Protein AF-A0A6A3GX04-F1 (afdb_monomer)

Foldseek 3Di:
DDDDDDDDDDPPDPPPCVVCVVVVVVVVVVVVVVVLVVLLLLLVVLLLVVQVVVDVVVDDDDADQAAPAPRHRQDPDPPDDDFAAASRPRHGHHPVQKDWDWHWDQDPVRDIDTDIGIHGPVVSVVSSPDDSVVSVVVVVVVVVVDDDPSRVPSPPPPPPPPPPDDDDDD

Solvent-accessible surface area (backbone atoms only — not comparable to full-atom values): 10743 Å² total; per-residue (Å²): 140,86,86,87,84,86,84,89,81,82,62,93,48,91,52,71,60,49,73,50,42,62,59,56,49,50,50,55,58,54,49,51,54,54,50,53,55,51,50,50,45,49,44,48,51,53,52,36,54,51,42,47,59,59,40,73,77,66,58,84,78,89,75,74,66,34,13,72,84,77,67,46,73,43,76,83,53,96,84,60,72,85,77,48,43,19,64,68,80,69,37,37,33,38,86,86,56,52,42,76,45,75,40,77,44,71,46,100,86,72,46,79,47,77,44,84,44,41,32,40,66,69,61,50,52,56,48,65,69,47,60,68,66,60,53,49,51,54,52,54,57,54,43,77,75,77,45,70,70,62,80,67,56,78,69,61,74,85,67,83,73,74,81,78,80,78,84,85,85,130

pLDDT: mean 76.55, std 18.46, range [31.22, 96.75]

Nearest PDB structures (foldseek):
  4bts-assembly1_AZ  TM=4.301E-01  e=2.849E-02  Tetrahymena thermophila
  8ova-assembly1_AR  TM=4.243E-01  e=4.719E-02  Trypanosoma brucei brucei
  8ove-assembly1_AR  TM=4.223E-01  e=2.013E-01  Trypanosoma brucei brucei
  5gpy-assembly1_A  TM=4.831E-01  e=4.292E-01  Homo sapiens
  8a98-assembly1_SY  TM=2.637E-01  e=1.141E-01  Leishmania major strain Friedlin

Radius of gyration: 22.32 Å; Cα contacts (8 Å, |Δi|>4): 150; chains: 1; bounding box: 67×38×58 Å

InterPro domains:
  IPR052727 Rab4/Rab5 effector domain-containing protein [PTHR13510] (2-165)

Secondary structure (DSSP, 8-state):
-----------S-TTHHHHHHHHHHHHHHHHHHHHHHHHHHHHHHHHHHHHHHHHHTT-PPP--SBBTTT--B----TTS-PPEE-TTT--EE-TTT-EEEEEEEE-TTS-EEEEEEEE-HHHHHHHHHS-HHHHHHHHHHHHHTTS-THHHHTTS--------------

Structure (mmCIF, N/CA/C/O backbone):
data_AF-A0A6A3GX04-F1
#
_entry.id   AF-A0A6A3GX04-F1
#
loop_
_atom_site.group_PDB
_atom_site.id
_atom_site.type_symbol
_atom_site.label_atom_id
_atom_site.label_alt_id
_atom_site.label_comp_id
_atom_site.label_asym_id
_atom_site.label_entity_id
_atom_site.label_seq_id
_atom_site.pdbx_PDB_ins_code
_atom_site.Cartn_x
_atom_site.Cartn_y
_atom_site.Cartn_z
_atom_site.occupancy
_atom_site.B_iso_or_equiv
_atom_site.auth_seq_id
_atom_site.auth_comp_id
_atom_site.auth_asym_id
_atom_site.auth_atom_id
_atom_site.pdbx_PDB_model_num
ATOM 1 N N . MET A 1 1 ? -5.243 0.065 -12.977 1.00 54.03 1 MET A N 1
ATOM 2 C CA . MET A 1 1 ? -4.334 0.952 -13.726 1.00 54.03 1 MET A CA 1
ATOM 3 C C . MET A 1 1 ? -3.416 0.042 -14.502 1.00 54.03 1 MET A C 1
ATOM 5 O O . MET A 1 1 ? -2.700 -0.731 -13.880 1.00 54.03 1 MET A O 1
ATOM 9 N N . GLU A 1 2 ? -3.530 0.072 -15.820 1.00 58.81 2 GLU A N 1
ATOM 10 C CA . GLU A 1 2 ? -2.671 -0.673 -16.738 1.00 58.81 2 GLU A CA 1
ATOM 11 C C . GLU A 1 2 ? -1.690 0.338 -17.337 1.00 58.81 2 GLU A C 1
ATOM 13 O O . GLU A 1 2 ? -2.082 1.462 -17.651 1.00 58.81 2 GLU A O 1
ATOM 18 N N . MET A 1 3 ? -0.405 -0.011 -17.382 1.00 64.69 3 MET A N 1
ATOM 19 C CA . MET A 1 3 ? 0.661 0.862 -17.870 1.00 64.69 3 MET A CA 1
ATOM 20 C C . MET A 1 3 ? 1.326 0.170 -19.052 1.00 64.69 3 MET A C 1
ATOM 22 O O . MET A 1 3 ? 1.902 -0.903 -18.892 1.00 64.69 3 MET A O 1
ATOM 26 N N . TYR A 1 4 ? 1.247 0.797 -20.221 1.00 75.69 4 TYR A N 1
ATOM 27 C CA . TYR A 1 4 ? 1.902 0.332 -21.437 1.00 75.69 4 TYR A CA 1
ATOM 28 C C . TYR A 1 4 ? 3.033 1.300 -21.764 1.00 75.69 4 TYR A C 1
ATOM 30 O O . TYR A 1 4 ? 2.813 2.508 -21.840 1.00 75.69 4 TYR A O 1
ATOM 38 N N . ALA A 1 5 ? 4.242 0.774 -21.925 1.00 72.81 5 ALA A N 1
ATOM 39 C CA . ALA A 1 5 ? 5.409 1.549 -22.311 1.00 72.81 5 ALA A CA 1
ATOM 40 C C . ALA A 1 5 ? 6.120 0.830 -23.456 1.00 72.81 5 ALA A C 1
ATOM 42 O O . ALA A 1 5 ? 6.381 -0.369 -23.381 1.00 72.81 5 ALA A O 1
ATOM 43 N N . THR A 1 6 ? 6.429 1.574 -24.511 1.00 80.50 6 THR A N 1
ATOM 44 C CA . THR A 1 6 ? 7.201 1.104 -25.662 1.00 80.50 6 THR A CA 1
ATOM 45 C C . THR A 1 6 ? 8.358 2.065 -25.878 1.00 80.50 6 THR A C 1
ATOM 47 O O . THR A 1 6 ? 8.160 3.277 -25.809 1.00 80.50 6 THR A O 1
ATOM 50 N N . GLY A 1 7 ? 9.549 1.550 -26.165 1.00 77.88 7 GLY A N 1
ATOM 51 C CA . GLY A 1 7 ? 10.699 2.372 -26.530 1.00 77.88 7 GLY A CA 1
ATOM 52 C C . GLY A 1 7 ? 11.513 1.705 -27.626 1.00 77.88 7 GLY A C 1
ATOM 53 O O . GLY A 1 7 ? 11.627 0.481 -27.661 1.00 77.88 7 GLY A O 1
ATOM 54 N N . ILE A 1 8 ? 12.059 2.524 -28.519 1.00 81.88 8 ILE A N 1
ATOM 55 C CA . ILE A 1 8 ? 12.994 2.104 -29.561 1.00 81.88 8 ILE A CA 1
ATOM 56 C C . ILE A 1 8 ? 14.377 2.561 -29.113 1.00 81.88 8 ILE A C 1
ATOM 58 O O . ILE A 1 8 ? 14.554 3.718 -28.738 1.00 81.88 8 ILE A O 1
ATOM 62 N N . ILE A 1 9 ? 15.344 1.648 -29.127 1.00 77.75 9 ILE A N 1
ATOM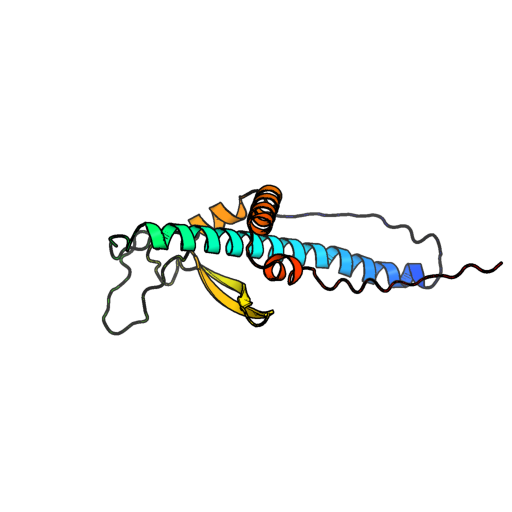 63 C CA . ILE A 1 9 ? 16.737 1.944 -28.795 1.00 77.75 9 ILE A CA 1
ATOM 64 C C . ILE A 1 9 ? 17.585 1.399 -29.934 1.00 77.75 9 ILE A C 1
ATOM 66 O O . ILE A 1 9 ? 17.527 0.203 -30.220 1.00 77.75 9 ILE A O 1
ATOM 70 N N . ASP A 1 10 ? 18.349 2.278 -30.577 1.00 81.38 10 ASP A N 1
ATOM 71 C CA . ASP A 1 10 ? 19.276 1.907 -31.641 1.00 81.38 10 ASP A CA 1
ATOM 72 C C . ASP A 1 10 ? 20.706 1.812 -31.083 1.00 81.38 10 ASP A C 1
ATOM 74 O O . ASP A 1 10 ? 21.321 2.838 -30.768 1.00 81.38 10 ASP A O 1
ATOM 78 N N . PRO A 1 11 ? 21.252 0.598 -30.886 1.00 71.94 11 PRO A N 1
ATOM 79 C CA . PRO A 1 11 ? 22.662 0.436 -30.592 1.00 71.94 11 PRO A CA 1
ATOM 80 C C . PRO A 1 11 ? 23.451 0.734 -31.867 1.00 71.94 11 PRO A C 1
ATOM 82 O O . PRO A 1 11 ? 23.590 -0.127 -32.728 1.00 71.94 11 PRO A O 1
ATOM 85 N N . VAL A 1 12 ? 24.029 1.932 -31.937 1.00 73.06 12 VAL A N 1
ATOM 86 C CA . VAL A 1 12 ? 24.875 2.450 -33.035 1.00 73.06 12 VAL A CA 1
ATOM 87 C C . VAL A 1 12 ? 25.974 1.468 -33.512 1.00 73.06 12 VAL A C 1
ATOM 89 O O . VAL A 1 12 ? 26.517 1.629 -34.600 1.00 73.06 12 VAL A O 1
ATOM 92 N N . ASN A 1 13 ? 26.311 0.432 -32.731 1.00 71.56 13 ASN A N 1
ATOM 93 C CA . ASN A 1 13 ? 27.315 -0.580 -33.055 1.00 71.56 13 ASN A CA 1
ATOM 94 C C . ASN A 1 13 ? 26.693 -1.981 -33.246 1.00 71.56 13 ASN A C 1
ATOM 96 O O . ASN A 1 13 ? 26.056 -2.517 -32.336 1.00 71.56 13 ASN A O 1
ATOM 100 N N . ASP A 1 14 ? 26.973 -2.613 -34.391 1.00 69.06 14 ASP A N 1
ATOM 101 C CA . ASP A 1 14 ? 26.436 -3.921 -34.812 1.00 69.06 14 ASP A CA 1
ATOM 102 C C . ASP A 1 14 ? 27.102 -5.135 -34.119 1.00 69.06 14 ASP A C 1
ATOM 104 O O . ASP A 1 14 ? 26.833 -6.297 -34.423 1.00 69.06 14 ASP A O 1
ATOM 108 N N . GLY A 1 15 ? 27.994 -4.867 -33.161 1.00 75.75 15 GLY A N 1
ATOM 109 C CA . GLY A 1 15 ? 28.713 -5.877 -32.388 1.00 75.75 15 GLY A CA 1
ATOM 110 C C . GLY A 1 15 ? 27.913 -6.509 -31.237 1.00 75.75 15 GLY A C 1
ATOM 111 O O . GLY A 1 15 ? 26.683 -6.515 -31.187 1.00 75.75 15 GLY A O 1
ATOM 112 N N . LEU A 1 16 ? 28.644 -7.037 -30.248 1.00 72.50 16 LEU A N 1
ATOM 113 C CA . LEU A 1 16 ? 28.096 -7.716 -29.060 1.00 72.50 16 LEU A CA 1
ATOM 114 C C . LEU A 1 16 ? 27.048 -6.876 -28.299 1.00 72.50 16 LEU A C 1
ATOM 116 O O . LEU A 1 16 ? 26.117 -7.432 -27.716 1.00 72.50 16 LEU A O 1
ATOM 120 N N . VAL A 1 17 ? 27.166 -5.546 -28.360 1.00 74.69 17 VAL A N 1
ATOM 121 C CA . VAL A 1 17 ? 26.236 -4.589 -27.745 1.00 74.69 17 VAL A CA 1
ATOM 122 C C . VAL A 1 17 ? 24.811 -4.792 -28.263 1.00 74.69 17 VAL A C 1
ATOM 124 O O . VAL A 1 17 ? 23.898 -4.917 -27.454 1.00 74.69 17 VAL A O 1
ATOM 127 N N . ARG A 1 18 ? 24.604 -4.937 -29.579 1.00 77.44 18 ARG A N 1
ATOM 128 C CA . ARG A 1 18 ? 23.269 -5.134 -30.171 1.00 77.44 18 ARG A CA 1
ATOM 129 C C . ARG A 1 18 ? 22.603 -6.442 -29.743 1.00 77.44 18 ARG A C 1
ATOM 131 O O . ARG A 1 18 ? 21.384 -6.492 -29.622 1.00 77.44 18 ARG A O 1
ATOM 138 N N . LYS A 1 19 ? 23.393 -7.489 -29.473 1.00 78.62 19 LYS A N 1
ATOM 139 C CA . LYS A 1 19 ? 22.891 -8.803 -29.027 1.00 78.62 19 LYS A CA 1
ATOM 140 C C . LYS A 1 19 ? 22.559 -8.844 -27.533 1.00 78.62 19 LYS A C 1
ATOM 142 O O . LYS A 1 19 ? 21.632 -9.544 -27.143 1.00 78.62 19 LYS A O 1
ATOM 147 N N . MET A 1 20 ? 23.289 -8.096 -26.706 1.00 77.94 20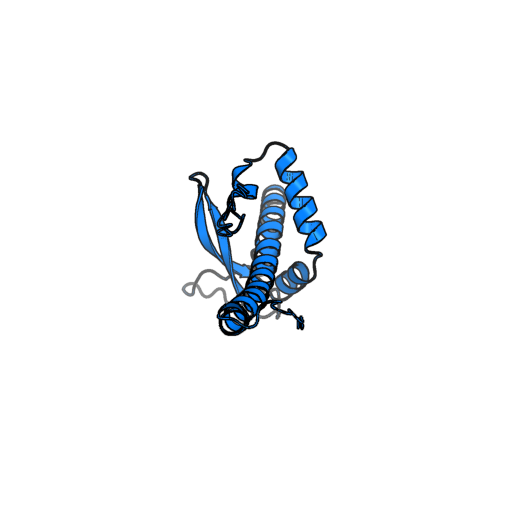 MET A N 1
ATOM 148 C CA . MET A 1 20 ? 23.069 -8.041 -25.252 1.00 77.94 20 MET A CA 1
ATOM 149 C C . MET A 1 20 ? 22.032 -6.985 -24.846 1.00 77.94 20 MET A C 1
ATOM 151 O O . MET A 1 20 ? 21.334 -7.153 -23.843 1.00 77.94 20 MET A O 1
ATOM 155 N N . LEU A 1 21 ? 21.896 -5.915 -25.638 1.00 82.12 21 LEU A N 1
ATOM 156 C CA . LEU A 1 21 ? 21.015 -4.785 -25.352 1.00 82.12 21 LEU A CA 1
ATOM 157 C C . LEU A 1 21 ? 19.545 -5.182 -25.106 1.00 82.12 21 LEU A C 1
ATOM 159 O O . LEU A 1 21 ? 18.987 -4.672 -24.137 1.00 82.12 21 LEU A O 1
ATOM 163 N N . PRO A 1 22 ? 18.905 -6.095 -25.868 1.00 82.75 22 PRO A N 1
ATOM 164 C CA . PRO A 1 22 ? 17.504 -6.448 -25.639 1.00 82.75 22 PRO A CA 1
ATOM 165 C C . PRO A 1 22 ? 17.233 -6.965 -24.223 1.00 82.75 22 PRO A C 1
ATOM 167 O O . PRO A 1 22 ? 16.218 -6.611 -23.634 1.00 82.75 22 PRO A O 1
ATOM 170 N N . SER A 1 23 ? 18.155 -7.747 -23.649 1.00 81.25 23 SER A N 1
ATOM 171 C CA . SER A 1 23 ? 18.027 -8.267 -22.280 1.00 81.25 23 SER A CA 1
ATOM 172 C C . SER A 1 23 ? 18.163 -7.153 -21.238 1.00 81.25 23 SER A C 1
ATOM 174 O O . SER A 1 23 ? 17.347 -7.044 -20.324 1.00 81.25 23 SER A O 1
ATOM 176 N N . VAL A 1 24 ? 19.149 -6.265 -21.408 1.00 83.75 24 VAL A N 1
ATOM 177 C CA . VAL A 1 24 ? 19.349 -5.099 -20.529 1.00 83.75 24 VAL A CA 1
ATOM 178 C C . VAL A 1 24 ? 18.132 -4.175 -20.564 1.00 83.75 24 VAL A C 1
ATOM 180 O O . VAL A 1 24 ? 17.628 -3.760 -19.522 1.00 83.75 24 VAL A O 1
ATOM 183 N N . VAL A 1 25 ? 17.627 -3.896 -21.763 1.00 84.06 25 VAL A N 1
ATOM 184 C CA . VAL A 1 25 ? 16.467 -3.034 -21.990 1.00 84.06 25 VAL A CA 1
ATOM 185 C C . VAL A 1 25 ? 15.199 -3.673 -21.436 1.00 84.06 25 VAL A C 1
ATOM 187 O O . VAL A 1 25 ? 14.461 -3.004 -20.720 1.00 84.06 25 VAL A O 1
ATOM 190 N N . ALA A 1 26 ? 14.965 -4.965 -21.679 1.00 84.12 26 ALA A N 1
ATOM 191 C CA . ALA A 1 26 ? 13.830 -5.683 -21.103 1.00 84.12 26 ALA A CA 1
ATOM 192 C C . ALA A 1 26 ? 13.849 -5.630 -19.569 1.00 84.12 26 ALA A C 1
ATOM 194 O O . ALA A 1 26 ? 12.825 -5.331 -18.960 1.00 84.12 26 ALA A O 1
ATOM 195 N N . ASN A 1 27 ? 15.011 -5.833 -18.942 1.00 83.25 27 ASN A N 1
ATOM 196 C CA . ASN A 1 27 ? 15.155 -5.726 -17.489 1.00 83.25 27 ASN A CA 1
ATOM 197 C C . ASN A 1 27 ? 14.902 -4.301 -16.980 1.00 83.25 27 ASN A C 1
ATOM 199 O O . ASN A 1 27 ? 14.233 -4.130 -15.963 1.00 83.25 27 ASN A O 1
ATOM 203 N N . LEU A 1 28 ? 15.379 -3.277 -17.693 1.00 82.00 28 LEU A N 1
ATOM 204 C CA . LEU A 1 28 ? 15.103 -1.879 -17.357 1.00 82.00 28 LEU A CA 1
ATOM 205 C C . LEU A 1 28 ? 13.600 -1.564 -17.438 1.00 82.00 28 LEU A C 1
ATOM 207 O O . LEU A 1 28 ? 13.039 -0.959 -16.523 1.00 82.00 28 LEU A O 1
ATOM 211 N N . PHE A 1 29 ? 12.932 -2.014 -18.504 1.00 80.81 29 PHE A N 1
ATOM 212 C CA . PHE A 1 29 ? 11.488 -1.854 -18.675 1.00 80.81 29 PHE A CA 1
ATOM 213 C C . PHE A 1 29 ? 10.697 -2.603 -17.603 1.00 80.81 29 PHE A C 1
ATOM 215 O O . PHE A 1 29 ? 9.787 -2.028 -17.011 1.00 80.81 29 PHE A O 1
ATOM 222 N N . LEU A 1 30 ? 11.042 -3.854 -17.302 1.00 78.62 30 LEU A N 1
ATOM 223 C CA . LEU A 1 30 ? 10.361 -4.626 -16.260 1.00 78.62 30 LEU A CA 1
ATOM 224 C C . LEU A 1 30 ? 10.597 -4.029 -14.868 1.00 78.62 30 LEU A C 1
ATOM 226 O O . LEU A 1 30 ? 9.653 -3.936 -14.085 1.00 78.62 30 LEU A O 1
ATOM 230 N N . GLY A 1 31 ? 11.797 -3.508 -14.596 1.00 78.06 31 GLY A N 1
ATOM 231 C CA . GLY A 1 31 ? 12.093 -2.784 -13.359 1.00 78.06 31 GLY A CA 1
ATOM 232 C C . GLY A 1 31 ? 11.184 -1.567 -13.144 1.00 78.06 31 GLY A C 1
ATOM 233 O O . GLY A 1 31 ? 10.827 -1.253 -12.009 1.00 78.06 31 GLY A O 1
ATOM 234 N N . SER A 1 32 ? 10.711 -0.918 -14.217 1.00 74.00 32 SER A N 1
ATOM 235 C CA . SER A 1 32 ? 9.721 0.172 -14.121 1.00 74.00 32 SER A CA 1
ATOM 236 C C . SER A 1 32 ? 8.396 -0.261 -13.474 1.00 74.00 32 SER A C 1
ATOM 238 O O . SER A 1 32 ? 7.775 0.522 -12.747 1.00 74.00 32 SER A O 1
ATOM 240 N N . LEU A 1 33 ? 7.987 -1.521 -13.655 1.00 75.25 33 LEU A N 1
ATOM 241 C CA . LEU A 1 33 ? 6.782 -2.076 -13.033 1.00 75.25 33 LEU A CA 1
ATOM 242 C C . LEU A 1 33 ? 6.968 -2.260 -11.523 1.00 75.25 33 LEU A C 1
ATOM 244 O O . LEU A 1 33 ? 6.065 -1.940 -10.741 1.00 75.25 33 LEU A O 1
ATOM 248 N N . ASP A 1 34 ? 8.157 -2.689 -11.099 1.00 77.81 34 ASP A N 1
ATOM 249 C CA . ASP A 1 34 ? 8.509 -2.770 -9.681 1.00 77.81 34 ASP A CA 1
ATOM 250 C C . ASP A 1 34 ? 8.498 -1.384 -9.033 1.00 77.81 34 ASP A C 1
ATOM 252 O O . ASP A 1 34 ? 7.996 -1.226 -7.915 1.00 77.81 34 ASP A O 1
ATOM 256 N N . TYR A 1 35 ? 8.952 -0.347 -9.750 1.00 80.19 35 TYR A N 1
ATOM 257 C CA . TYR A 1 35 ? 8.844 1.037 -9.284 1.00 80.19 35 TYR A CA 1
ATOM 258 C C . TYR A 1 35 ? 7.390 1.487 -9.113 1.00 80.19 35 TYR A C 1
ATOM 260 O O . TYR A 1 35 ? 7.087 2.179 -8.136 1.00 80.19 35 TYR A O 1
ATOM 268 N N . ALA A 1 36 ? 6.470 1.065 -9.987 1.00 83.94 36 ALA A N 1
ATOM 269 C CA . ALA A 1 36 ? 5.047 1.362 -9.828 1.00 83.94 36 ALA A CA 1
ATOM 270 C C . ALA A 1 36 ? 4.477 0.719 -8.551 1.00 83.94 36 ALA A C 1
ATOM 272 O O . ALA A 1 36 ? 3.820 1.400 -7.755 1.00 83.94 36 ALA A O 1
ATOM 273 N N . TYR A 1 37 ? 4.776 -0.561 -8.298 1.00 85.44 37 TYR A N 1
ATOM 274 C CA . TYR A 1 37 ? 4.361 -1.242 -7.066 1.00 85.44 37 TYR A CA 1
ATOM 275 C C . TYR A 1 37 ? 4.972 -0.589 -5.819 1.00 85.44 37 TYR A C 1
ATOM 277 O O . TYR A 1 37 ? 4.256 -0.273 -4.861 1.00 85.44 37 TYR A O 1
ATOM 285 N N . CYS A 1 38 ? 6.278 -0.317 -5.848 1.00 84.44 38 CYS A N 1
ATOM 286 C CA . CYS A 1 38 ? 6.986 0.373 -4.773 1.00 84.44 38 CYS A CA 1
ATOM 287 C C . CYS A 1 38 ? 6.391 1.760 -4.509 1.00 84.44 38 CYS A C 1
ATOM 289 O O . CYS A 1 38 ? 6.212 2.142 -3.353 1.00 84.44 38 CYS A O 1
ATOM 291 N N . GLY A 1 39 ? 6.013 2.491 -5.560 1.00 87.38 39 GLY A N 1
ATOM 292 C CA . GLY A 1 39 ? 5.316 3.770 -5.467 1.00 87.38 39 GLY A CA 1
ATOM 293 C C . GLY A 1 39 ? 3.989 3.654 -4.718 1.00 87.38 39 GLY A C 1
ATOM 294 O O . GLY A 1 39 ? 3.732 4.434 -3.802 1.00 87.38 39 GLY A O 1
ATOM 295 N N . GLN A 1 40 ? 3.172 2.643 -5.027 1.00 90.88 40 GLN A N 1
ATOM 296 C CA . GLN A 1 40 ? 1.912 2.412 -4.309 1.00 90.88 40 GLN A CA 1
ATOM 297 C C . GLN A 1 40 ? 2.138 2.061 -2.834 1.00 90.88 40 GLN A C 1
ATOM 299 O O . GLN A 1 40 ? 1.424 2.560 -1.961 1.00 90.88 40 GLN A O 1
ATOM 304 N N . MET A 1 41 ? 3.151 1.244 -2.529 1.00 91.81 41 MET A N 1
ATOM 305 C CA . MET A 1 41 ? 3.493 0.926 -1.138 1.00 91.81 41 MET A CA 1
ATOM 306 C C . MET A 1 41 ? 4.000 2.164 -0.391 1.00 91.81 41 MET A C 1
ATOM 308 O O . MET A 1 41 ? 3.625 2.368 0.761 1.00 91.81 41 MET A O 1
ATOM 312 N N . ARG A 1 42 ? 4.762 3.044 -1.053 1.00 89.56 42 ARG A N 1
ATOM 313 C CA . ARG A 1 42 ? 5.203 4.328 -0.483 1.00 89.56 42 ARG A CA 1
ATOM 314 C C . 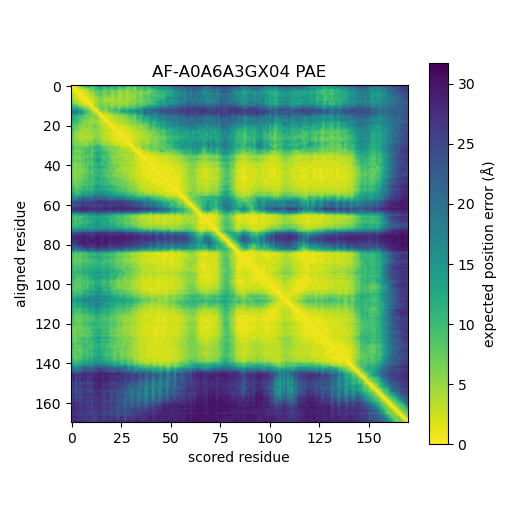ARG A 1 42 ? 4.035 5.256 -0.169 1.00 89.56 42 ARG A C 1
ATOM 316 O O . ARG A 1 42 ? 4.014 5.830 0.918 1.00 89.56 42 ARG A O 1
ATOM 323 N N . LYS A 1 43 ? 3.040 5.362 -1.061 1.00 94.50 43 LYS A N 1
ATOM 324 C CA . LYS A 1 43 ? 1.806 6.117 -0.774 1.00 94.50 43 LYS A CA 1
ATOM 325 C C . LYS A 1 43 ? 1.118 5.579 0.482 1.00 94.50 43 LYS A C 1
ATOM 327 O O . LYS A 1 43 ? 0.775 6.353 1.373 1.00 94.50 43 LYS A O 1
ATOM 332 N N . LEU A 1 44 ? 0.968 4.254 0.583 1.00 94.81 44 LEU A N 1
ATOM 333 C CA . LEU A 1 44 ? 0.373 3.605 1.755 1.00 94.81 44 LEU A CA 1
ATOM 334 C C . LEU A 1 44 ? 1.168 3.871 3.036 1.00 94.81 44 LEU A C 1
ATOM 336 O O . LEU A 1 44 ? 0.554 4.234 4.035 1.00 94.81 44 LEU A O 1
ATOM 340 N N . SER A 1 45 ? 2.497 3.737 3.019 1.00 93.19 45 SER A N 1
ATOM 341 C CA . SER A 1 45 ? 3.340 4.014 4.190 1.00 93.19 45 SER A CA 1
ATOM 342 C C . SER A 1 45 ? 3.222 5.468 4.648 1.00 93.19 45 SER A C 1
ATOM 344 O O . SER A 1 45 ? 3.000 5.717 5.831 1.00 93.19 45 SER A O 1
ATOM 346 N N . PHE A 1 46 ? 3.290 6.429 3.724 1.00 91.69 46 PHE A N 1
ATOM 347 C CA . PHE A 1 46 ? 3.180 7.847 4.065 1.00 91.69 46 PHE A CA 1
ATOM 348 C C . PHE A 1 46 ? 1.817 8.202 4.672 1.00 91.69 46 PHE A C 1
ATOM 350 O O . PHE A 1 46 ? 1.740 8.824 5.733 1.00 91.69 46 PHE A O 1
ATOM 357 N N . ILE A 1 47 ? 0.724 7.778 4.031 1.00 94.69 47 ILE A N 1
ATOM 358 C CA . ILE A 1 47 ? -0.622 8.064 4.540 1.00 94.69 47 ILE A CA 1
ATOM 359 C C . ILE A 1 47 ? -0.873 7.337 5.863 1.00 94.69 47 ILE A C 1
ATOM 361 O O . ILE A 1 47 ? -1.508 7.901 6.753 1.00 94.69 47 ILE A O 1
ATOM 365 N N . LEU A 1 48 ? -0.336 6.127 6.038 1.00 93.62 48 LEU A N 1
ATOM 366 C CA . LEU A 1 48 ? -0.396 5.403 7.305 1.00 93.62 48 LEU A CA 1
ATOM 367 C C . LEU A 1 48 ? 0.265 6.186 8.442 1.00 93.62 48 LEU A C 1
ATOM 369 O O . LEU A 1 48 ? -0.353 6.349 9.493 1.00 93.62 48 LEU A O 1
ATOM 373 N N . GLU A 1 49 ? 1.482 6.695 8.235 1.00 90.25 49 GLU A N 1
ATOM 374 C CA . GLU A 1 49 ? 2.177 7.534 9.220 1.00 90.25 49 GLU A CA 1
ATOM 375 C C . GLU A 1 49 ? 1.339 8.763 9.587 1.00 90.25 49 GLU A C 1
ATOM 377 O O . GLU A 1 49 ? 1.137 9.046 10.772 1.00 90.25 49 GLU A O 1
ATOM 382 N N . LYS A 1 50 ? 0.796 9.457 8.579 1.00 90.62 50 LYS A N 1
ATOM 383 C CA . LYS A 1 50 ? -0.044 10.643 8.774 1.00 90.62 50 LYS A CA 1
ATOM 384 C C . LYS A 1 50 ? -1.303 10.326 9.588 1.00 90.62 50 LYS A C 1
ATOM 386 O O . LYS A 1 50 ? -1.530 10.941 10.629 1.00 90.62 50 LYS A O 1
ATOM 391 N N . ARG A 1 51 ? -2.089 9.322 9.182 1.00 91.56 51 ARG A N 1
ATOM 392 C CA . ARG A 1 51 ? -3.319 8.912 9.889 1.00 91.56 51 ARG A CA 1
ATOM 393 C C . ARG A 1 51 ? -3.033 8.415 11.303 1.00 91.56 51 ARG A C 1
ATOM 395 O O . ARG A 1 51 ? -3.815 8.676 12.212 1.00 91.56 51 ARG A O 1
ATOM 402 N N . TYR A 1 52 ? -1.907 7.734 11.513 1.00 88.25 52 TYR A N 1
ATOM 403 C CA . TYR A 1 52 ? -1.505 7.285 12.841 1.00 88.25 52 TYR A CA 1
ATOM 404 C C . TYR A 1 52 ? -1.192 8.465 13.769 1.00 88.25 52 TYR A C 1
ATOM 406 O O . TYR A 1 52 ? -1.716 8.504 14.885 1.00 88.25 52 TYR A O 1
ATOM 414 N N . LYS A 1 53 ? -0.428 9.463 13.298 1.00 88.56 53 LYS A N 1
ATOM 415 C CA . LYS A 1 53 ? -0.182 10.715 14.039 1.00 88.56 53 LYS A CA 1
ATOM 416 C C . LYS A 1 53 ? -1.497 11.431 14.378 1.00 88.56 53 LYS A C 1
ATOM 418 O O . LYS A 1 53 ? -1.726 11.756 15.538 1.00 88.56 53 LYS A O 1
ATOM 423 N N . GLU A 1 54 ? -2.394 11.582 13.402 1.00 88.31 54 GLU A N 1
ATOM 424 C CA . GLU A 1 54 ? -3.709 12.217 13.590 1.00 88.31 54 GLU A CA 1
ATOM 425 C C . GLU A 1 54 ? -4.663 11.436 14.517 1.00 88.31 54 GLU A C 1
ATOM 427 O O . GLU A 1 54 ? -5.638 11.994 15.019 1.00 88.31 54 GLU A O 1
ATOM 432 N N . SER A 1 55 ? -4.457 10.128 14.687 1.00 85.50 55 SER A N 1
ATOM 433 C CA . SER A 1 55 ? -5.284 9.293 15.568 1.00 85.50 55 SER A CA 1
ATOM 434 C C . SER A 1 55 ? -4.879 9.412 17.033 1.00 85.50 55 SER A C 1
ATOM 436 O O . SER A 1 55 ? -5.742 9.399 17.907 1.00 85.50 55 SER A O 1
ATOM 438 N N . LYS A 1 56 ? -3.580 9.598 17.309 1.00 84.25 56 LYS A N 1
ATOM 439 C CA . LYS A 1 56 ? -3.065 9.775 18.675 1.00 84.25 56 LYS A CA 1
ATOM 440 C C . LYS A 1 56 ? -3.654 11.010 19.355 1.00 84.25 56 LYS A C 1
ATOM 442 O O . LYS A 1 56 ? -3.812 11.006 20.568 1.00 84.25 56 LYS A O 1
ATOM 447 N N . THR A 1 57 ? -4.004 12.035 18.580 1.00 82.38 57 THR A N 1
ATOM 448 C CA . THR A 1 57 ? -4.609 13.273 19.086 1.00 82.38 57 THR A CA 1
ATOM 449 C C . THR A 1 57 ? -6.126 13.181 19.269 1.00 82.38 57 THR A C 1
ATOM 451 O O . THR A 1 57 ? -6.683 13.959 20.034 1.00 82.38 57 THR A O 1
ATOM 454 N N . ARG A 1 58 ? -6.808 12.243 18.594 1.00 73.06 58 ARG A N 1
ATOM 455 C CA . ARG A 1 58 ? -8.282 12.161 18.539 1.00 73.06 58 ARG A CA 1
ATOM 456 C C . ARG A 1 58 ? -8.918 11.139 19.492 1.00 73.06 58 ARG A C 1
ATOM 458 O O . ARG A 1 58 ? -10.138 11.011 19.505 1.00 73.06 58 ARG A O 1
ATOM 465 N N . GLY A 1 59 ? -8.125 10.447 20.310 1.00 67.19 59 GLY A N 1
ATOM 466 C CA . GLY A 1 59 ? -8.627 9.451 21.264 1.00 67.19 59 GLY A CA 1
ATOM 467 C C . GLY A 1 59 ? -9.170 8.176 20.601 1.00 67.19 59 GLY A C 1
ATOM 468 O O . GLY A 1 59 ? -9.141 8.015 19.379 1.00 67.19 59 GLY A O 1
ATOM 469 N N . ALA A 1 60 ? -9.623 7.215 21.414 1.00 62.00 60 ALA A N 1
ATOM 470 C CA . ALA A 1 60 ? -10.129 5.940 20.911 1.00 62.00 60 ALA A CA 1
ATOM 471 C C . ALA A 1 60 ? -11.514 6.131 20.257 1.00 62.00 60 ALA A C 1
ATOM 473 O O . ALA A 1 60 ? -12.447 6.546 20.944 1.00 62.00 60 ALA A O 1
ATOM 474 N N . PRO A 1 61 ? -11.695 5.812 18.960 1.00 64.12 61 PRO A N 1
ATOM 475 C CA . PRO A 1 61 ? -13.009 5.913 18.337 1.00 64.12 61 PRO A CA 1
ATOM 476 C C . PRO A 1 61 ? -13.975 4.916 18.991 1.00 64.12 61 PRO A C 1
ATOM 478 O O . PRO A 1 61 ? -13.611 3.754 19.176 1.00 64.12 61 PRO A O 1
ATOM 481 N N . ASN A 1 62 ? -15.193 5.363 19.318 1.00 57.03 62 ASN A N 1
ATOM 482 C CA . ASN A 1 62 ? -16.306 4.510 19.752 1.00 57.03 62 ASN A CA 1
ATOM 483 C C . ASN A 1 62 ? -16.664 3.540 18.616 1.00 57.03 62 ASN A C 1
ATOM 485 O O . ASN A 1 62 ? -16.960 3.984 17.507 1.00 57.03 62 ASN A O 1
ATOM 489 N N . LYS A 1 63 ? -16.594 2.220 18.845 1.00 62.12 63 LYS A N 1
ATOM 490 C CA . LYS A 1 63 ? -16.671 1.231 17.754 1.00 62.12 63 LYS A CA 1
ATOM 491 C C . LYS A 1 63 ? -17.929 0.375 17.840 1.00 62.12 63 LYS A C 1
ATOM 493 O O . LYS A 1 63 ? -18.062 -0.439 18.749 1.00 62.12 63 LYS A O 1
ATOM 498 N N . SER A 1 64 ? -18.793 0.488 16.835 1.00 66.62 64 SER A N 1
ATOM 499 C CA . SER A 1 64 ? -19.737 -0.574 16.482 1.00 66.62 64 SER A CA 1
ATOM 500 C C . SER A 1 64 ? -18.952 -1.803 16.002 1.00 66.62 64 SER 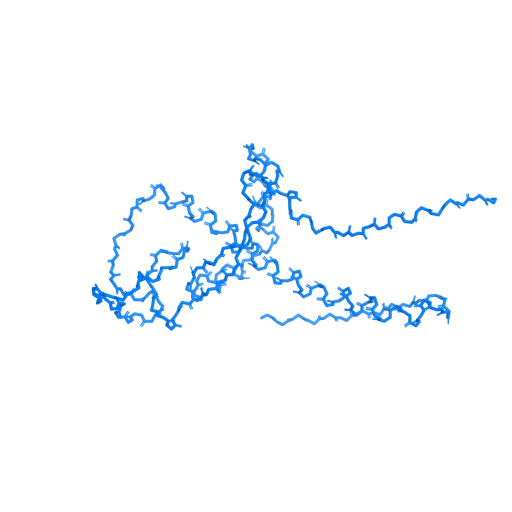A C 1
ATOM 502 O O . SER A 1 64 ? -17.944 -1.666 15.311 1.00 66.62 64 SER A O 1
ATOM 504 N N . SER A 1 65 ? -19.367 -3.016 16.369 1.00 78.38 65 SER A N 1
ATOM 505 C CA . SER A 1 65 ? -18.674 -4.284 16.057 1.00 78.38 65 SER A CA 1
ATOM 506 C C . SER A 1 65 ? -18.899 -4.773 14.617 1.00 78.38 65 SER A C 1
ATOM 508 O O . SER A 1 65 ? -18.918 -5.972 14.336 1.00 78.38 65 SER A O 1
ATOM 510 N N . THR A 1 66 ? -19.067 -3.844 13.682 1.00 89.44 66 THR A N 1
ATOM 511 C CA . THR A 1 66 ? -19.545 -4.112 12.326 1.00 89.44 66 THR A CA 1
ATOM 512 C C . THR A 1 66 ? -18.450 -3.856 11.291 1.00 89.44 66 THR A C 1
ATOM 514 O O . THR A 1 66 ? -17.633 -2.947 11.439 1.00 89.44 66 THR A O 1
ATOM 517 N N . CYS A 1 67 ? -18.407 -4.673 10.235 1.00 90.94 67 CYS A N 1
ATOM 518 C CA . CYS A 1 67 ? -17.428 -4.536 9.163 1.00 90.94 67 CYS A CA 1
ATOM 519 C C . CYS A 1 67 ? -17.642 -3.211 8.421 1.00 90.94 67 CYS A C 1
ATOM 521 O O . CYS A 1 67 ? -18.726 -2.969 7.898 1.00 90.94 67 CYS A O 1
ATOM 523 N N . VAL A 1 68 ? -16.598 -2.387 8.307 1.00 91.38 68 VAL A N 1
ATOM 524 C CA . VAL A 1 68 ? -16.671 -1.077 7.632 1.00 91.38 68 VAL A CA 1
ATOM 525 C C . VAL A 1 68 ? -16.894 -1.189 6.117 1.00 91.38 68 VAL A C 1
ATOM 527 O O . VAL A 1 68 ? -17.242 -0.209 5.474 1.00 91.38 68 VAL A O 1
ATOM 530 N N . THR A 1 69 ? -16.684 -2.371 5.530 1.00 93.25 69 THR A N 1
ATOM 531 C CA . THR A 1 69 ? -16.831 -2.593 4.083 1.00 93.25 69 THR A CA 1
ATOM 532 C C . THR A 1 69 ? -18.183 -3.190 3.709 1.00 93.25 69 THR A C 1
ATOM 534 O O . THR A 1 69 ? -18.827 -2.690 2.799 1.00 93.25 69 THR A O 1
ATOM 537 N N . CYS A 1 70 ? -18.606 -4.264 4.378 1.00 93.75 70 CYS A N 1
ATOM 538 C CA . CYS A 1 70 ? -19.806 -5.023 4.001 1.00 93.75 70 CYS A CA 1
ATOM 539 C C . CYS A 1 70 ? -20.906 -5.018 5.065 1.00 93.75 70 CYS A C 1
ATOM 541 O O . CYS A 1 70 ? -21.825 -5.821 4.967 1.00 93.75 70 CYS A O 1
ATOM 543 N N . THR A 1 71 ? -20.751 -4.214 6.122 1.00 91.19 71 THR A N 1
ATOM 544 C CA . THR A 1 71 ? -21.698 -4.074 7.243 1.00 91.19 71 THR A CA 1
ATOM 545 C C . THR A 1 71 ? -22.087 -5.371 7.970 1.00 91.19 71 THR A C 1
ATOM 547 O O . THR A 1 71 ? -22.937 -5.360 8.857 1.00 91.19 71 THR A O 1
ATOM 550 N N . SER A 1 72 ? -21.410 -6.489 7.692 1.00 88.50 72 SER A N 1
ATOM 551 C CA . SER A 1 72 ? -21.599 -7.743 8.420 1.00 88.50 72 SER A CA 1
ATOM 552 C C . SER A 1 72 ? -21.086 -7.618 9.863 1.00 88.50 72 SER A C 1
ATOM 554 O O . SER A 1 72 ? -20.005 -7.041 10.057 1.00 88.50 72 SER A O 1
ATOM 556 N N . PRO A 1 73 ? -21.751 -8.219 10.863 1.00 86.25 73 PRO A N 1
ATOM 557 C CA . PRO A 1 73 ? -21.237 -8.258 12.228 1.00 86.25 73 PRO A CA 1
ATOM 558 C C . PRO A 1 73 ? -19.896 -9.003 12.273 1.00 86.25 73 PRO A C 1
ATOM 560 O O . PRO A 1 73 ? -19.764 -10.134 11.799 1.00 86.25 73 PRO A O 1
ATOM 563 N N . VAL A 1 74 ? -18.874 -8.373 12.850 1.00 81.00 74 VAL A N 1
ATOM 564 C CA . VAL A 1 74 ? -17.551 -8.979 13.032 1.00 81.00 74 VAL A CA 1
ATOM 565 C C . VAL A 1 74 ? -17.612 -9.776 14.330 1.00 81.00 74 VAL A C 1
ATOM 567 O O . VAL A 1 74 ? -17.399 -9.249 15.416 1.00 81.00 74 VAL A O 1
ATOM 570 N N . SER A 1 75 ? -18.014 -11.045 14.198 1.00 67.00 75 SER A N 1
ATOM 571 C CA . SER A 1 75 ? -18.299 -11.995 15.283 1.00 67.00 75 SER A CA 1
ATOM 572 C C . SER A 1 75 ? -17.320 -11.887 16.465 1.00 67.00 75 SER A C 1
ATOM 574 O O . SER A 1 75 ? -16.212 -12.415 16.410 1.00 67.00 75 SER A O 1
ATOM 576 N N . GLY A 1 76 ? -17.774 -11.294 17.574 1.00 57.72 76 GLY A N 1
ATOM 577 C CA . GLY A 1 76 ? -17.080 -11.236 18.868 1.00 57.72 76 GLY A CA 1
ATOM 578 C C . GLY A 1 76 ? -17.127 -12.555 19.647 1.00 57.72 76 GLY A C 1
ATOM 579 O O . GLY A 1 76 ? -17.381 -12.559 20.851 1.00 57.72 76 GLY A O 1
ATOM 580 N N . ARG A 1 77 ? -16.936 -13.699 18.976 1.00 51.53 77 ARG A N 1
ATOM 581 C CA . ARG A 1 77 ? -16.888 -14.992 19.670 1.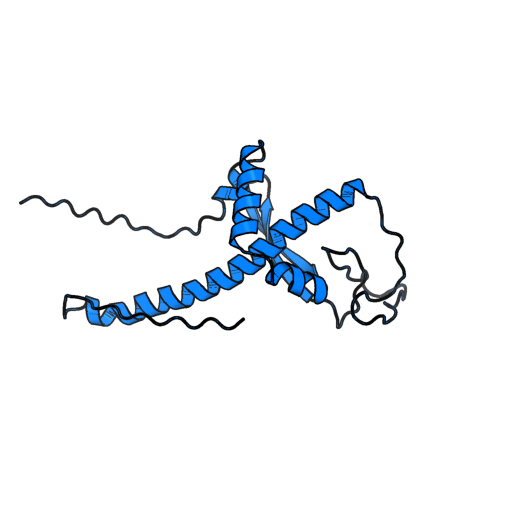00 51.53 77 ARG A CA 1
ATOM 582 C C . ARG A 1 77 ? -15.552 -15.100 20.398 1.00 51.53 77 ARG A C 1
ATOM 584 O O . ARG A 1 77 ? -14.498 -15.073 19.769 1.00 51.53 77 ARG A O 1
ATOM 591 N N . ARG A 1 78 ? -15.643 -15.213 21.726 1.00 51.47 78 ARG A N 1
ATOM 592 C CA . ARG A 1 78 ? -14.606 -15.106 22.772 1.00 51.47 78 ARG A CA 1
ATOM 593 C C . ARG A 1 78 ? -13.396 -16.058 22.660 1.00 51.47 78 ARG A C 1
ATOM 595 O O . ARG A 1 78 ? -12.663 -16.203 23.627 1.00 51.47 78 ARG A O 1
ATOM 602 N N . LEU A 1 79 ? -13.157 -16.686 21.509 1.00 52.78 79 LEU A N 1
ATOM 603 C CA . LEU A 1 79 ? -12.036 -17.605 21.285 1.00 52.78 79 LEU A CA 1
ATOM 604 C C . LEU A 1 79 ? -11.424 -17.531 19.873 1.00 52.78 79 LEU A C 1
ATOM 606 O O . LEU A 1 79 ? -10.542 -18.318 19.541 1.00 52.78 79 LEU A O 1
ATOM 610 N N . ALA A 1 80 ? -11.862 -16.593 19.027 1.00 49.56 80 ALA A N 1
ATOM 611 C CA . ALA A 1 80 ? -11.359 -16.448 17.665 1.00 49.56 80 ALA A CA 1
ATOM 612 C C . ALA A 1 80 ? -10.677 -15.087 17.498 1.00 49.56 80 ALA A C 1
ATOM 614 O O . ALA A 1 80 ? -11.339 -14.064 17.584 1.00 49.56 80 ALA A O 1
ATOM 615 N N . LYS A 1 81 ? -9.353 -15.129 17.285 1.00 56.06 81 LYS A N 1
ATOM 616 C CA . LYS A 1 81 ? -8.439 -14.146 16.659 1.00 56.06 81 LYS A CA 1
ATOM 617 C C . LYS A 1 81 ? -8.832 -12.654 16.759 1.00 56.06 81 LYS A C 1
ATOM 619 O O . LYS A 1 81 ? -9.895 -12.290 16.266 1.00 56.06 81 LYS A O 1
ATOM 624 N N . PRO A 1 82 ? -7.949 -11.755 17.252 1.00 56.50 82 PRO A N 1
ATOM 625 C CA . PRO A 1 82 ? -8.266 -10.329 17.361 1.00 56.50 82 PRO A CA 1
ATOM 626 C C . PRO A 1 82 ? -8.848 -9.806 16.045 1.00 56.50 82 PRO A C 1
ATOM 628 O O . PRO A 1 82 ? -8.252 -9.992 14.979 1.00 56.50 82 PRO A O 1
ATOM 631 N N . SER A 1 83 ? -10.036 -9.204 16.125 1.00 62.34 83 SER A N 1
ATOM 632 C CA . SER A 1 83 ? -10.744 -8.644 14.976 1.00 62.34 83 SER A CA 1
ATOM 633 C C . SER A 1 83 ? -9.796 -7.737 14.195 1.00 62.34 83 SER A C 1
ATOM 635 O O . SER A 1 83 ? -9.245 -6.780 14.751 1.00 62.34 83 SER A O 1
ATOM 637 N N . SER A 1 84 ? -9.576 -8.039 12.916 1.00 83.00 84 SER A N 1
ATOM 638 C CA . SER A 1 84 ? -8.722 -7.211 12.070 1.00 83.00 84 SER A CA 1
ATOM 639 C C . SER A 1 84 ? -9.341 -5.828 11.906 1.00 83.00 84 SER A C 1
ATOM 641 O O . SER A 1 84 ? -10.518 -5.714 11.576 1.00 83.00 84 SER A O 1
ATOM 643 N N . THR A 1 85 ? -8.550 -4.779 12.116 1.00 90.75 85 THR A N 1
ATOM 644 C CA . THR A 1 85 ? -8.955 -3.392 11.871 1.00 90.75 85 THR A CA 1
ATOM 645 C C . THR A 1 85 ? -8.178 -2.812 10.700 1.00 90.75 85 THR A C 1
ATOM 647 O O . THR A 1 85 ? -7.004 -3.135 10.498 1.00 90.75 85 THR A O 1
ATOM 650 N N . CYS A 1 86 ? -8.828 -1.947 9.924 1.00 93.44 86 CYS A N 1
ATOM 651 C CA . CYS A 1 86 ? -8.140 -1.125 8.937 1.00 93.44 86 CYS A CA 1
ATOM 652 C C . CYS A 1 86 ? -7.205 -0.152 9.664 1.00 93.44 86 CYS A C 1
ATOM 654 O O . CYS A 1 86 ? -7.640 0.558 10.568 1.00 93.44 86 CYS A O 1
ATOM 656 N N . LYS A 1 87 ? -5.932 -0.077 9.272 1.00 93.56 87 LYS A N 1
ATOM 657 C CA . LYS A 1 87 ? -4.958 0.821 9.915 1.00 93.56 87 LYS A CA 1
ATOM 658 C C . LYS A 1 87 ? -5.034 2.282 9.455 1.00 93.56 87 LYS A C 1
ATOM 660 O O . LYS A 1 87 ? -4.318 3.106 10.007 1.00 93.56 87 LYS A O 1
ATOM 665 N N . LEU A 1 88 ? -5.908 2.601 8.496 1.00 93.88 88 LEU A N 1
ATOM 666 C CA . LEU A 1 88 ? -6.155 3.975 8.037 1.00 93.88 88 LEU A CA 1
ATOM 667 C C . LEU A 1 88 ? -7.423 4.579 8.646 1.00 93.88 88 LEU A C 1
ATOM 669 O O . LEU A 1 88 ? -7.359 5.661 9.216 1.00 93.88 88 LEU A O 1
ATOM 673 N N . CYS A 1 89 ? -8.558 3.877 8.564 1.00 92.56 89 CYS A N 1
ATOM 674 C CA . CYS A 1 89 ? -9.834 4.361 9.106 1.00 92.56 89 CYS A CA 1
ATOM 675 C C . CYS A 1 89 ? -10.200 3.779 10.481 1.00 92.56 89 CYS A C 1
ATOM 677 O O . CYS A 1 89 ? -11.231 4.135 11.038 1.00 92.56 89 CYS A O 1
ATOM 679 N N . PHE A 1 90 ? -9.394 2.863 11.031 1.00 91.00 90 PHE A N 1
ATOM 680 C CA . PHE A 1 90 ? -9.589 2.226 12.345 1.00 91.00 90 PHE A CA 1
ATOM 681 C C . PHE A 1 90 ? -10.879 1.402 12.525 1.00 91.00 90 PHE A C 1
ATOM 683 O O . PHE A 1 90 ? -11.129 0.911 13.633 1.00 91.00 90 PHE A O 1
ATOM 690 N N . GLY A 1 91 ? -11.656 1.205 11.453 1.00 90.19 91 GLY A N 1
ATOM 691 C CA . GLY A 1 91 ? -12.860 0.371 11.424 1.00 90.19 91 GLY A CA 1
ATOM 692 C C . GLY A 1 91 ? -12.559 -1.131 11.414 1.00 90.19 91 GLY A C 1
ATOM 693 O O . GLY A 1 91 ? -11.470 -1.557 11.012 1.00 90.19 91 GLY A O 1
ATOM 694 N N . PHE A 1 92 ? -13.521 -1.944 11.859 1.00 90.94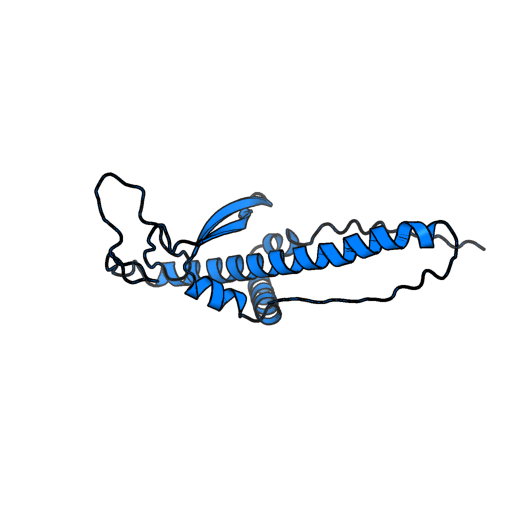 92 PHE A N 1
ATOM 695 C CA . PHE A 1 92 ? -13.395 -3.402 11.855 1.00 90.94 92 PHE A CA 1
ATOM 696 C C . PHE A 1 92 ? -13.571 -3.994 10.458 1.00 90.94 92 PHE A C 1
ATOM 698 O O . PHE A 1 92 ? -14.277 -3.452 9.610 1.00 90.94 92 PHE A O 1
ATOM 705 N N . LEU A 1 93 ? -12.934 -5.139 10.235 1.00 90.75 93 LEU A N 1
ATOM 706 C CA . LEU A 1 93 ? -12.985 -5.893 8.991 1.00 90.75 93 LEU A CA 1
ATOM 707 C C . LEU A 1 93 ? -13.261 -7.359 9.291 1.00 90.75 93 LEU A C 1
ATOM 709 O O . LEU A 1 93 ? -12.597 -7.961 10.140 1.00 90.75 93 LEU A O 1
ATOM 713 N N . CYS A 1 94 ? -14.201 -7.944 8.550 1.00 90.25 94 CYS A N 1
ATOM 714 C CA . CYS A 1 94 ? -14.343 -9.391 8.495 1.00 90.25 94 CYS A CA 1
ATOM 715 C C . CYS A 1 94 ? -13.149 -10.020 7.752 1.00 90.25 94 CYS A C 1
ATOM 717 O O . CYS A 1 94 ? -12.359 -9.340 7.090 1.00 90.25 94 CYS A O 1
ATOM 719 N N . SER A 1 95 ? -13.009 -11.342 7.846 1.00 87.44 95 SER A N 1
ATOM 720 C CA . SER A 1 95 ? -11.920 -12.078 7.195 1.00 87.44 95 SER A CA 1
ATOM 721 C C . SER A 1 95 ? -11.911 -11.941 5.671 1.00 87.44 95 SER A C 1
ATOM 723 O O . SER A 1 95 ? -10.827 -11.987 5.097 1.00 87.44 95 SER A O 1
ATOM 725 N N . ALA A 1 96 ? -13.079 -11.758 5.044 1.00 90.19 96 ALA A N 1
ATOM 726 C CA . ALA A 1 96 ? -13.231 -11.628 3.596 1.00 90.19 96 ALA A CA 1
ATOM 727 C C . ALA A 1 96 ? -12.907 -10.215 3.075 1.00 90.19 96 ALA A C 1
ATOM 729 O O . ALA A 1 96 ? -12.382 -10.072 1.978 1.00 90.19 96 ALA A O 1
ATOM 730 N N . CYS A 1 97 ? -13.175 -9.167 3.863 1.00 92.62 97 CYS A N 1
ATOM 731 C CA . CYS A 1 97 ? -12.946 -7.777 3.446 1.00 92.62 97 CYS A CA 1
ATOM 732 C C . CYS A 1 97 ? -11.557 -7.240 3.813 1.00 92.62 97 CYS A C 1
ATOM 734 O O . CYS A 1 97 ? -11.214 -6.118 3.435 1.00 92.62 97 CYS A O 1
ATOM 736 N N . LYS A 1 98 ? -10.759 -7.993 4.579 1.00 92.19 98 LYS A N 1
ATOM 737 C CA . LYS A 1 98 ? -9.419 -7.549 4.966 1.00 92.19 98 LYS A CA 1
ATOM 738 C C . LYS A 1 98 ? -8.447 -7.688 3.795 1.00 92.19 98 LYS A C 1
ATOM 740 O O . LYS A 1 98 ? -8.303 -8.760 3.215 1.00 92.19 98 LYS A O 1
ATOM 745 N N . ILE A 1 99 ? -7.705 -6.624 3.512 1.00 94.69 99 ILE A N 1
ATOM 746 C CA . ILE A 1 99 ? -6.602 -6.649 2.552 1.00 94.69 99 ILE A CA 1
ATOM 747 C C . ILE A 1 99 ? -5.304 -6.448 3.319 1.00 94.69 99 ILE A C 1
ATOM 749 O O . ILE A 1 99 ? -5.166 -5.487 4.073 1.00 94.69 99 ILE A O 1
ATOM 753 N N . VAL A 1 100 ? -4.348 -7.357 3.139 1.00 95.38 100 VAL A N 1
ATOM 754 C CA . VAL A 1 100 ? -3.048 -7.298 3.815 1.00 95.38 100 VAL A CA 1
ATOM 755 C C . VAL A 1 100 ? -1.971 -6.910 2.810 1.00 95.38 100 VAL A C 1
ATOM 757 O O . VAL A 1 100 ? -1.796 -7.583 1.797 1.00 95.38 100 VAL A O 1
ATOM 760 N N . ARG A 1 101 ? -1.218 -5.849 3.108 1.00 94.56 101 ARG A N 1
ATOM 761 C CA . ARG A 1 101 ? -0.026 -5.446 2.347 1.00 94.56 101 ARG A CA 1
ATOM 762 C C . ARG A 1 101 ? 1.205 -5.495 3.242 1.00 94.56 101 ARG A C 1
ATOM 764 O O . ARG A 1 101 ? 1.114 -5.233 4.440 1.00 94.56 101 ARG A O 1
ATOM 771 N N . LYS A 1 102 ? 2.349 -5.868 2.668 1.00 93.31 102 LYS A N 1
ATOM 772 C CA . LYS A 1 102 ? 3.646 -5.752 3.337 1.00 93.31 102 LYS A CA 1
ATOM 773 C C . LYS A 1 102 ? 4.184 -4.357 3.057 1.00 93.31 102 LYS A C 1
ATOM 775 O O . LYS A 1 102 ? 4.359 -4.007 1.895 1.00 93.31 102 LYS A O 1
ATOM 780 N N . LEU A 1 103 ? 4.411 -3.587 4.111 1.00 91.62 103 LEU A N 1
ATOM 781 C CA . LEU A 1 103 ? 5.038 -2.275 4.024 1.00 91.62 103 LEU A CA 1
ATOM 782 C C . LEU A 1 103 ? 6.425 -2.343 4.655 1.00 91.62 103 LEU A C 1
ATOM 784 O O . LEU A 1 103 ? 6.604 -3.028 5.664 1.00 91.62 103 LEU A O 1
ATOM 788 N N . SER A 1 104 ? 7.378 -1.646 4.044 1.00 87.69 104 SER A N 1
ATOM 789 C CA . SER A 1 104 ? 8.726 -1.472 4.577 1.00 87.69 104 SER A CA 1
ATOM 790 C C . SER A 1 104 ? 8.777 -0.232 5.462 1.00 87.69 104 SER A C 1
ATOM 792 O O . SER A 1 104 ? 8.230 0.811 5.098 1.00 87.69 104 SER A O 1
ATOM 794 N N . PHE A 1 105 ? 9.448 -0.361 6.599 1.00 85.94 105 PHE A N 1
ATOM 795 C CA . PHE A 1 105 ? 9.719 0.703 7.555 1.00 85.94 105 PHE A CA 1
ATOM 796 C C . PHE A 1 105 ? 11.211 0.699 7.867 1.00 85.94 105 PHE A C 1
ATOM 798 O O . PHE A 1 105 ? 11.823 -0.366 7.875 1.00 85.94 105 PHE A O 1
ATOM 805 N N . VAL A 1 106 ? 11.781 1.872 8.119 1.00 83.19 106 VAL A N 1
ATOM 806 C CA . VAL A 1 106 ? 13.154 2.003 8.613 1.00 83.19 106 VAL A CA 1
ATOM 807 C C . VAL A 1 106 ? 13.074 2.256 10.110 1.00 83.19 106 VAL A C 1
ATOM 809 O O . VAL A 1 106 ? 12.413 3.203 10.545 1.00 83.19 106 VAL A O 1
ATOM 812 N N . ASP A 1 107 ? 13.684 1.367 10.879 1.00 78.56 107 ASP A N 1
ATOM 813 C CA . ASP A 1 107 ? 13.765 1.460 12.329 1.00 78.56 107 ASP A CA 1
ATOM 814 C C . ASP A 1 107 ? 14.880 2.454 12.746 1.00 78.56 107 ASP A C 1
ATOM 816 O O . ASP A 1 107 ? 15.690 2.876 11.913 1.00 78.56 107 ASP A O 1
ATOM 820 N N . PRO A 1 108 ? 14.912 2.919 14.013 1.00 79.19 108 PRO A N 1
ATOM 821 C CA . PRO A 1 108 ? 15.895 3.912 14.472 1.00 79.19 108 PRO A CA 1
ATOM 822 C C . PRO A 1 108 ? 17.361 3.471 14.345 1.00 79.19 108 PRO A C 1
ATOM 824 O O . PRO A 1 108 ? 18.253 4.312 14.331 1.00 79.19 108 PRO A O 1
ATOM 827 N N . ASP A 1 109 ? 17.597 2.165 14.243 1.00 85.44 109 ASP A N 1
ATOM 828 C CA . ASP A 1 109 ? 18.885 1.510 13.991 1.00 85.44 109 ASP A CA 1
ATOM 829 C C . ASP A 1 109 ? 19.270 1.471 12.496 1.00 85.44 109 ASP A C 1
ATOM 831 O O . ASP A 1 109 ? 20.238 0.811 12.122 1.00 85.44 109 ASP A O 1
ATOM 835 N N . LEU A 1 110 ? 18.511 2.169 11.642 1.00 78.94 110 LEU A N 1
ATOM 836 C CA . LEU A 1 110 ? 18.650 2.212 10.183 1.00 78.94 110 LEU A CA 1
ATOM 837 C C . LEU A 1 110 ? 18.389 0.860 9.495 1.00 78.94 110 LEU A C 1
ATOM 839 O O . LEU A 1 110 ? 18.677 0.708 8.307 1.00 78.94 110 LEU A O 1
ATOM 843 N N . GLN A 1 111 ? 17.788 -0.108 10.190 1.00 82.50 111 GLN A N 1
ATOM 844 C CA . GLN A 1 111 ? 17.403 -1.378 9.584 1.00 82.50 111 GLN A CA 1
ATOM 845 C C . GLN A 1 111 ? 16.038 -1.273 8.907 1.00 82.50 111 GLN A C 1
ATOM 847 O O . GLN A 1 111 ? 15.090 -0.688 9.435 1.00 82.50 111 GLN A O 1
ATOM 852 N N . MET A 1 112 ? 15.916 -1.869 7.718 1.00 85.00 112 MET A N 1
ATOM 853 C CA . MET A 1 112 ? 14.632 -1.963 7.028 1.00 85.00 112 MET A CA 1
ATOM 854 C C . MET A 1 112 ? 13.874 -3.206 7.497 1.00 85.00 112 MET A C 1
ATOM 856 O O . 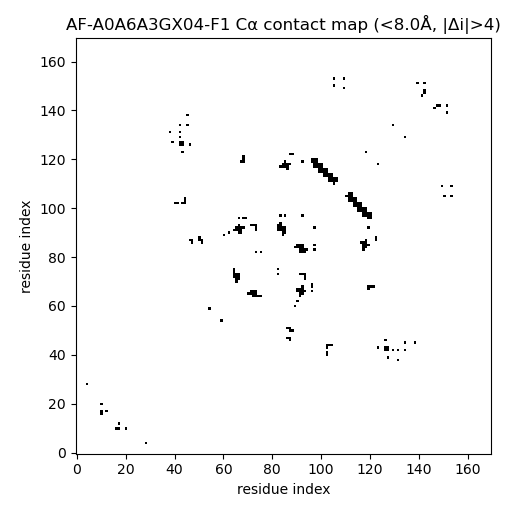MET A 1 112 ? 14.289 -4.334 7.231 1.00 85.00 112 MET A O 1
ATOM 860 N N . THR A 1 113 ? 12.705 -3.019 8.109 1.00 88.31 113 THR A N 1
ATOM 861 C CA . THR A 1 113 ? 11.808 -4.115 8.486 1.00 88.31 113 THR A CA 1
ATOM 862 C C . THR A 1 113 ? 10.510 -4.089 7.690 1.00 88.31 113 THR A C 1
ATOM 864 O O . THR A 1 113 ? 9.908 -3.045 7.437 1.00 88.31 113 THR A O 1
ATOM 867 N N . GLN A 1 114 ? 10.044 -5.270 7.275 1.00 88.62 114 GLN A N 1
ATOM 868 C CA . GLN A 1 114 ? 8.754 -5.420 6.605 1.00 88.62 114 GLN A CA 1
ATOM 869 C C . GLN A 1 114 ? 7.677 -5.860 7.591 1.00 88.62 114 GLN A C 1
ATOM 871 O O . GLN A 1 114 ? 7.820 -6.869 8.282 1.00 88.62 114 GLN A O 1
ATOM 876 N N . ARG A 1 115 ? 6.546 -5.151 7.611 1.00 90.12 115 ARG A N 1
ATOM 877 C CA . ARG A 1 115 ? 5.408 -5.469 8.486 1.00 90.12 115 ARG A CA 1
ATOM 878 C C . ARG A 1 115 ? 4.140 -5.665 7.663 1.00 90.12 115 ARG A C 1
ATOM 880 O O . ARG A 1 115 ? 3.874 -4.937 6.707 1.00 90.12 115 ARG A O 1
ATOM 887 N N . LYS A 1 116 ? 3.338 -6.670 8.030 1.00 93.81 116 LYS A N 1
ATOM 888 C CA . LYS A 1 116 ? 2.009 -6.899 7.443 1.00 93.81 116 LYS A CA 1
ATOM 889 C C . LYS A 1 116 ? 1.023 -5.890 8.030 1.00 93.81 116 LYS A C 1
ATOM 891 O O . LYS A 1 116 ? 0.785 -5.890 9.236 1.00 93.81 116 LYS A O 1
ATOM 896 N N . VAL A 1 117 ? 0.413 -5.076 7.178 1.00 94.00 117 VAL A N 1
ATOM 897 C CA . VAL A 1 117 ? -0.557 -4.045 7.559 1.00 94.00 117 VAL A CA 1
ATOM 898 C C . VAL A 1 117 ? -1.897 -4.344 6.896 1.00 94.00 117 VAL A C 1
ATOM 900 O O . VAL A 1 117 ? -1.947 -4.755 5.738 1.00 94.00 117 VAL A O 1
ATOM 903 N N . THR A 1 118 ? -2.984 -4.191 7.654 1.00 95.69 118 THR A N 1
ATOM 904 C CA . THR A 1 118 ? -4.344 -4.495 7.189 1.00 95.69 118 THR A CA 1
ATOM 905 C C . THR A 1 118 ? -5.099 -3.222 6.820 1.00 95.69 118 THR A C 1
ATOM 907 O O . THR A 1 118 ? -5.097 -2.252 7.579 1.00 95.69 118 THR A O 1
ATOM 910 N N . PHE A 1 119 ? -5.791 -3.257 5.686 1.00 96.19 119 PHE A N 1
ATOM 911 C CA . PHE A 1 119 ? -6.577 -2.159 5.136 1.00 96.19 119 PHE A CA 1
ATOM 912 C C . PHE A 1 119 ? -7.948 -2.648 4.658 1.00 96.19 119 PHE A C 1
ATOM 914 O O . PHE A 1 119 ? -8.127 -3.834 4.368 1.00 96.19 119 PHE A O 1
ATOM 921 N N . CYS A 1 120 ? -8.904 -1.725 4.561 1.00 95.69 120 CYS A N 1
ATOM 922 C CA . CYS A 1 120 ? -10.146 -1.938 3.824 1.00 95.69 120 CYS A CA 1
ATOM 923 C C . CYS A 1 120 ? -9.963 -1.554 2.346 1.00 95.69 120 CYS A C 1
ATOM 925 O O . CYS A 1 120 ? -9.040 -0.812 1.998 1.00 95.69 120 CYS A O 1
ATOM 927 N N . THR A 1 121 ? -10.858 -2.035 1.483 1.00 95.19 121 THR A N 1
ATOM 928 C CA . THR A 1 121 ? -10.871 -1.719 0.044 1.00 95.19 121 THR A CA 1
ATOM 929 C C . THR A 1 121 ? -10.940 -0.218 -0.222 1.00 95.19 121 THR A C 1
ATOM 931 O O . THR A 1 121 ? -10.134 0.295 -0.993 1.00 95.19 121 THR A O 1
ATOM 934 N N . ALA A 1 122 ? -11.843 0.489 0.463 1.00 96.31 122 ALA A N 1
ATOM 935 C CA . ALA A 1 122 ? -12.042 1.926 0.294 1.00 96.31 122 ALA A CA 1
ATOM 936 C C . ALA A 1 122 ? -10.756 2.724 0.563 1.00 96.31 122 ALA A C 1
ATOM 938 O O . ALA A 1 122 ? -10.334 3.501 -0.287 1.00 96.31 122 ALA A O 1
ATOM 939 N N . CYS A 1 123 ? -10.071 2.468 1.684 1.00 96.75 123 CYS A N 1
ATOM 940 C CA . CYS A 1 123 ? -8.833 3.176 2.007 1.00 96.75 123 CYS A CA 1
ATOM 941 C C . CYS A 1 123 ? -7.679 2.832 1.054 1.00 96.75 123 CYS A C 1
ATOM 943 O O . CYS A 1 123 ? -6.865 3.701 0.761 1.00 96.75 123 CYS A O 1
ATOM 945 N N . ILE A 1 124 ? -7.581 1.589 0.559 1.00 95.56 124 ILE A N 1
ATOM 946 C CA . ILE A 1 124 ? -6.587 1.275 -0.482 1.00 95.56 124 ILE A CA 1
ATOM 947 C C . ILE A 1 124 ? -6.896 2.071 -1.748 1.00 95.56 124 ILE A C 1
ATOM 949 O O . ILE A 1 124 ? -5.995 2.698 -2.297 1.00 95.56 124 ILE A O 1
ATOM 953 N N . SER A 1 125 ? -8.153 2.066 -2.194 1.00 95.69 125 SER A N 1
ATOM 954 C CA . SER A 1 125 ? -8.565 2.782 -3.402 1.00 95.69 125 SER A CA 1
ATOM 955 C C . SER A 1 125 ? -8.261 4.275 -3.290 1.00 95.69 125 SER A C 1
ATOM 957 O O . SER A 1 125 ? -7.588 4.821 -4.160 1.00 95.69 125 SER A O 1
ATOM 959 N N . GLU A 1 126 ? -8.659 4.900 -2.178 1.00 95.81 126 GLU A N 1
ATOM 960 C CA . GLU A 1 126 ? -8.372 6.304 -1.867 1.00 95.81 126 GLU A CA 1
ATOM 961 C C . GLU A 1 126 ? -6.872 6.591 -1.998 1.00 95.81 126 GLU A C 1
ATOM 963 O O . GLU A 1 126 ? -6.471 7.410 -2.822 1.00 95.81 126 GLU A O 1
ATOM 968 N N . VAL A 1 127 ? -6.022 5.853 -1.278 1.00 95.62 127 VAL A N 1
ATOM 969 C CA . VAL A 1 127 ? -4.573 6.103 -1.284 1.00 95.62 127 VAL A CA 1
ATOM 970 C C . VAL A 1 127 ? -3.941 5.851 -2.652 1.00 95.62 127 VAL A C 1
ATOM 972 O O . VAL A 1 127 ? -3.103 6.632 -3.102 1.00 95.62 127 VAL A O 1
ATOM 975 N N . THR A 1 128 ? -4.331 4.779 -3.341 1.00 91.44 128 THR A N 1
ATOM 976 C CA . THR A 1 128 ? -3.763 4.459 -4.662 1.00 91.44 128 THR A CA 1
ATOM 977 C C . THR A 1 128 ? -4.125 5.499 -5.724 1.00 91.44 128 THR A C 1
ATOM 979 O O . THR A 1 128 ? -3.307 5.748 -6.616 1.00 91.44 128 THR A O 1
ATOM 982 N N . SER A 1 129 ? -5.284 6.156 -5.577 1.00 92.94 129 SER A N 1
ATOM 983 C CA . SER A 1 129 ? -5.748 7.247 -6.442 1.00 92.94 129 SER A CA 1
ATOM 984 C C . SER A 1 129 ? -5.063 8.596 -6.185 1.00 92.94 129 SER A C 1
ATOM 986 O O . SER A 1 129 ? -5.136 9.485 -7.027 1.00 92.94 129 SER A O 1
ATOM 988 N N . MET A 1 130 ? -4.349 8.756 -5.064 1.00 93.44 130 MET A N 1
ATOM 989 C CA . MET A 1 130 ? -3.635 10.001 -4.759 1.00 93.44 130 MET A CA 1
ATOM 990 C C . MET A 1 130 ? -2.472 10.245 -5.729 1.00 93.44 130 MET A C 1
ATOM 992 O O . MET A 1 130 ? -1.805 9.308 -6.176 1.00 93.44 130 MET A O 1
ATOM 996 N N . SER A 1 131 ? -2.165 11.512 -5.997 1.00 92.38 131 SER A N 1
ATOM 997 C CA . SER A 1 131 ? -1.016 11.925 -6.811 1.00 92.38 131 SER A CA 1
ATOM 998 C C . SER A 1 131 ? 0.308 11.514 -6.160 1.00 92.38 131 SER A C 1
ATOM 1000 O O . SER A 1 131 ? 0.616 11.908 -5.037 1.00 92.38 131 SER A O 1
ATOM 1002 N N . ALA A 1 132 ? 1.119 10.721 -6.869 1.00 89.38 132 ALA A N 1
ATOM 1003 C CA . ALA A 1 132 ? 2.435 10.308 -6.373 1.00 89.38 132 ALA A CA 1
ATOM 1004 C C . ALA A 1 132 ? 3.379 11.505 -6.169 1.00 89.38 132 ALA A C 1
ATOM 1006 O O . ALA A 1 132 ? 4.155 11.513 -5.216 1.00 89.38 132 ALA A O 1
ATOM 1007 N N . ILE A 1 133 ? 3.272 12.520 -7.034 1.00 90.12 133 ILE A N 1
ATOM 1008 C CA . ILE A 1 133 ? 4.081 13.742 -6.977 1.00 90.12 13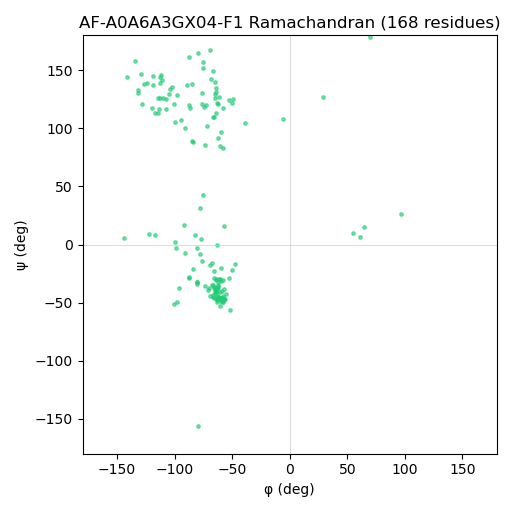3 ILE A CA 1
ATOM 1009 C C . ILE A 1 133 ? 3.741 14.540 -5.720 1.00 90.12 133 ILE A C 1
ATOM 1011 O O . ILE A 1 133 ? 4.645 14.990 -5.021 1.00 90.12 133 ILE A O 1
ATOM 1015 N N . ASP A 1 134 ? 2.457 14.671 -5.390 1.00 92.31 134 ASP A N 1
ATOM 1016 C CA . ASP A 1 134 ? 2.047 15.441 -4.213 1.00 92.31 134 ASP A CA 1
ATOM 1017 C C . ASP A 1 134 ? 2.435 14.734 -2.915 1.00 92.31 134 ASP A C 1
ATOM 1019 O O . ASP A 1 134 ? 2.900 15.384 -1.981 1.00 92.31 134 ASP A O 1
ATOM 1023 N N . ILE A 1 135 ? 2.338 13.399 -2.873 1.00 90.94 135 ILE A N 1
ATOM 1024 C CA . ILE A 1 135 ? 2.856 12.608 -1.749 1.00 90.94 135 ILE A CA 1
ATOM 1025 C C . ILE A 1 135 ? 4.372 12.784 -1.602 1.00 90.94 135 ILE A C 1
ATOM 1027 O O . ILE A 1 135 ? 4.855 12.992 -0.489 1.00 90.94 135 ILE A O 1
ATOM 1031 N N . ALA A 1 136 ? 5.126 12.726 -2.703 1.00 89.25 136 ALA A N 1
ATOM 1032 C CA . ALA A 1 136 ? 6.572 12.923 -2.675 1.00 89.25 136 ALA A CA 1
ATOM 1033 C C . ALA A 1 136 ? 6.938 14.331 -2.186 1.00 89.25 136 ALA A C 1
ATOM 1035 O O . ALA A 1 136 ? 7.770 14.469 -1.290 1.00 89.25 136 ALA A O 1
ATOM 1036 N N . ARG A 1 137 ? 6.267 15.368 -2.706 1.00 90.44 137 ARG A N 1
ATOM 1037 C CA . ARG A 1 137 ? 6.471 16.760 -2.284 1.00 90.44 137 ARG A CA 1
ATOM 1038 C C . ARG A 1 137 ? 6.166 16.937 -0.797 1.00 90.44 137 ARG A C 1
ATOM 1040 O O . ARG A 1 137 ? 6.993 17.481 -0.076 1.00 90.44 137 ARG A O 1
ATOM 1047 N N . ALA A 1 138 ? 5.037 16.409 -0.326 1.00 89.56 138 ALA A N 1
ATOM 1048 C CA . ALA A 1 138 ? 4.667 16.463 1.086 1.00 89.56 138 ALA A CA 1
ATOM 1049 C C . ALA A 1 138 ? 5.691 15.745 1.981 1.00 89.56 138 ALA A C 1
ATOM 1051 O O . ALA A 1 138 ? 6.057 16.262 3.034 1.00 89.56 138 ALA A O 1
ATOM 1052 N N . LYS A 1 139 ? 6.207 14.584 1.549 1.00 84.62 139 LYS A N 1
ATOM 1053 C CA . LYS A 1 139 ? 7.252 13.867 2.293 1.00 84.62 139 LYS A CA 1
ATOM 1054 C C . LYS A 1 139 ? 8.548 14.674 2.374 1.00 84.62 139 LYS A C 1
ATOM 1056 O O . LYS A 1 139 ? 9.161 14.694 3.433 1.00 84.62 139 LYS A O 1
ATOM 1061 N N . LEU A 1 140 ? 8.958 15.335 1.291 1.00 84.75 140 LEU A N 1
ATOM 1062 C CA . LEU A 1 140 ? 10.156 16.184 1.281 1.00 84.75 140 LEU A CA 1
ATOM 1063 C C . LEU A 1 140 ? 10.009 17.393 2.215 1.00 84.75 140 LEU A C 1
ATOM 1065 O O . LEU A 1 140 ? 10.953 17.729 2.926 1.00 84.75 140 LEU A O 1
ATOM 1069 N N . SER A 1 141 ? 8.826 18.007 2.268 1.00 83.69 141 SER A N 1
ATOM 1070 C CA . SER A 1 141 ? 8.547 19.105 3.202 1.00 83.69 141 SER A CA 1
ATOM 1071 C C . SER A 1 141 ? 8.615 18.667 4.673 1.00 83.69 141 SER A C 1
ATOM 1073 O O . SER A 1 141 ? 9.142 19.412 5.496 1.00 83.69 141 SER A O 1
ATOM 1075 N N . ASP A 1 142 ? 8.163 17.450 5.000 1.00 71.06 142 ASP A N 1
ATOM 1076 C CA . ASP A 1 142 ? 8.278 16.870 6.352 1.00 71.06 142 ASP A CA 1
ATOM 1077 C C . ASP A 1 142 ? 9.748 16.657 6.782 1.00 71.06 142 ASP A C 1
ATOM 1079 O O . ASP A 1 142 ? 10.062 16.723 7.970 1.00 71.06 142 ASP A O 1
ATOM 1083 N N . VAL A 1 143 ? 10.662 16.413 5.832 1.00 65.38 143 VAL A N 1
ATOM 1084 C CA . VAL A 1 143 ? 12.098 16.189 6.105 1.00 65.38 143 VAL A CA 1
ATOM 1085 C C . VAL A 1 143 ? 12.811 17.493 6.473 1.00 65.38 143 VAL A C 1
ATOM 1087 O O . VAL A 1 143 ? 13.680 17.499 7.343 1.00 65.38 143 VAL A O 1
ATOM 1090 N N . GLN A 1 144 ? 12.426 18.614 5.858 1.00 58.69 144 GLN A N 1
ATOM 1091 C CA . GLN A 1 144 ? 13.055 19.920 6.095 1.00 58.69 144 GLN A CA 1
ATOM 1092 C C . GLN A 1 144 ? 12.766 20.496 7.493 1.00 58.69 144 GLN A C 1
ATOM 1094 O O . GLN A 1 144 ? 13.502 21.360 7.958 1.00 58.69 144 GLN A O 1
ATOM 1099 N N . GLN A 1 145 ? 11.739 20.001 8.192 1.00 55.44 145 GLN A N 1
ATOM 1100 C CA . GLN A 1 145 ? 11.320 20.497 9.511 1.00 55.44 145 GLN A CA 1
ATOM 1101 C C . GLN A 1 145 ? 11.964 19.756 10.703 1.00 55.44 145 GLN A C 1
ATOM 1103 O O . GLN A 1 145 ? 11.494 19.882 11.831 1.00 55.44 145 GLN A O 1
ATOM 1108 N N . GLY A 1 146 ? 13.058 19.012 10.489 1.00 49.97 146 GLY A N 1
ATOM 1109 C CA . GLY A 1 146 ? 13.880 18.462 11.581 1.00 49.97 146 GLY A CA 1
ATOM 1110 C C . GLY A 1 146 ? 13.591 17.009 11.975 1.00 49.97 146 GLY A C 1
ATOM 1111 O O . GLY A 1 146 ? 13.861 16.618 13.108 1.00 49.97 146 GLY A O 1
ATOM 1112 N N . VAL A 1 147 ? 13.075 16.182 11.061 1.00 50.06 147 VAL A N 1
ATOM 1113 C CA . VAL A 1 147 ? 12.898 14.738 11.296 1.00 50.06 147 VAL A CA 1
ATOM 1114 C C . VAL A 1 147 ? 13.925 13.959 10.472 1.00 50.06 147 VAL A C 1
ATOM 1116 O O . VAL A 1 147 ? 13.909 14.036 9.248 1.00 50.06 147 VAL A O 1
ATOM 1119 N N . ASN A 1 148 ? 14.817 13.236 11.162 1.00 51.31 148 ASN A N 1
ATOM 1120 C CA . ASN A 1 148 ? 15.884 12.354 10.660 1.00 51.31 148 ASN A CA 1
ATOM 1121 C C . ASN A 1 148 ? 15.917 12.122 9.134 1.00 51.31 148 ASN A C 1
ATOM 1123 O O . ASN A 1 148 ? 15.130 11.353 8.573 1.00 51.31 148 ASN A O 1
ATOM 1127 N N . PHE A 1 149 ? 16.929 12.722 8.501 1.00 47.25 149 PHE A N 1
ATOM 1128 C CA . PHE A 1 149 ? 17.311 12.615 7.085 1.00 47.25 149 PHE A CA 1
ATOM 1129 C C . PHE A 1 149 ? 17.424 11.157 6.571 1.00 47.25 149 PHE A C 1
ATOM 1131 O O . PHE A 1 149 ? 17.270 10.877 5.381 1.00 47.25 149 PHE A O 1
ATOM 1138 N N . SER A 1 150 ? 17.613 10.198 7.482 1.00 48.59 150 SER A N 1
ATOM 1139 C CA . SER A 1 150 ? 17.777 8.761 7.232 1.00 48.59 150 SER A CA 1
ATOM 1140 C C . SER A 1 150 ? 16.554 8.102 6.578 1.00 48.59 150 SER A C 1
ATOM 1142 O O . SER A 1 150 ? 16.703 7.197 5.759 1.00 48.59 150 SER A O 1
ATOM 1144 N N . GLY A 1 151 ? 15.339 8.579 6.880 1.00 48.12 151 GLY A N 1
ATOM 1145 C CA . GLY A 1 151 ? 14.099 8.063 6.288 1.00 48.12 151 GLY A CA 1
ATOM 1146 C C . GLY A 1 151 ? 13.823 8.562 4.864 1.00 48.12 151 GLY A C 1
ATOM 1147 O O . GLY A 1 151 ? 12.886 8.090 4.229 1.00 48.12 151 GLY A O 1
ATOM 1148 N N . ALA A 1 152 ? 14.598 9.520 4.354 1.00 48.81 152 ALA A N 1
ATOM 1149 C CA . ALA A 1 152 ? 14.510 9.975 2.967 1.00 48.81 152 ALA A CA 1
ATOM 1150 C C . ALA A 1 152 ? 15.553 9.275 2.078 1.00 48.81 152 ALA A C 1
ATOM 1152 O O . ALA A 1 152 ? 15.242 8.909 0.945 1.00 48.81 152 ALA A O 1
ATOM 1153 N N . LEU A 1 153 ? 16.757 9.029 2.612 1.00 47.28 153 LEU A N 1
ATOM 1154 C CA . LEU A 1 153 ? 17.881 8.420 1.887 1.00 47.28 153 LEU A CA 1
ATOM 1155 C C . LEU A 1 153 ? 17.914 6.889 1.908 1.00 47.28 153 LEU A C 1
ATOM 1157 O O . LEU A 1 153 ? 18.366 6.299 0.932 1.00 47.28 153 LEU A O 1
ATOM 1161 N N . GLY A 1 154 ? 17.379 6.226 2.943 1.00 45.56 154 GLY A N 1
ATOM 1162 C CA . GLY A 1 154 ? 17.320 4.753 3.010 1.00 45.56 154 GLY A CA 1
ATOM 1163 C C . GLY A 1 154 ? 16.465 4.089 1.917 1.00 45.56 154 GLY A C 1
ATOM 1164 O O . GLY A 1 154 ? 16.335 2.870 1.879 1.00 45.56 154 GLY A O 1
ATOM 1165 N N . TYR A 1 155 ? 15.863 4.887 1.032 1.00 51.41 155 TYR A N 1
ATOM 1166 C CA . TYR A 1 155 ? 14.975 4.457 -0.044 1.00 51.41 155 TYR A CA 1
ATOM 1167 C C . TYR A 1 155 ? 15.459 4.888 -1.436 1.00 51.41 155 TYR A C 1
ATOM 1169 O O . TYR A 1 155 ? 14.712 4.733 -2.411 1.00 51.41 155 TYR A O 1
ATOM 1177 N N . ALA A 1 156 ? 16.683 5.415 -1.549 1.00 41.59 156 ALA A N 1
ATOM 1178 C CA . ALA A 1 156 ? 17.389 5.397 -2.819 1.00 41.59 156 ALA A CA 1
ATOM 1179 C C . ALA A 1 156 ? 17.637 3.923 -3.157 1.00 41.59 156 ALA A C 1
ATOM 1181 O O . ALA A 1 156 ? 18.343 3.225 -2.433 1.00 41.59 156 ALA A O 1
ATOM 1182 N N . SER A 1 157 ? 17.007 3.415 -4.219 1.00 41.78 157 SER A N 1
ATOM 1183 C CA . SER A 1 157 ? 17.459 2.160 -4.812 1.00 41.78 157 SER A CA 1
ATOM 1184 C C . SER A 1 157 ? 18.949 2.329 -5.075 1.00 41.78 157 SER A C 1
ATOM 1186 O O . SER A 1 157 ? 19.329 3.292 -5.745 1.00 41.78 157 SER A O 1
ATOM 1188 N N . SER A 1 158 ? 19.770 1.426 -4.541 1.00 36.81 158 SER A N 1
ATOM 1189 C CA . SER A 1 158 ? 21.139 1.215 -4.990 1.00 36.81 158 SER A CA 1
ATOM 1190 C C . SER A 1 158 ? 21.077 0.867 -6.473 1.00 36.81 158 SER A C 1
ATOM 1192 O O . SER A 1 158 ? 21.020 -0.293 -6.874 1.00 36.81 158 SER A O 1
ATOM 1194 N N . SER A 1 159 ? 20.990 1.904 -7.293 1.00 37.12 159 SER A N 1
ATOM 1195 C CA . SER A 1 159 ? 21.382 1.833 -8.677 1.00 37.12 159 SER A CA 1
ATOM 1196 C C . SER A 1 159 ? 22.881 1.636 -8.565 1.00 37.12 159 SER A C 1
ATOM 1198 O O . SER A 1 159 ? 23.570 2.534 -8.087 1.00 37.12 159 SER A O 1
ATOM 1200 N N . ASN A 1 160 ? 23.382 0.450 -8.903 1.00 37.78 160 ASN A N 1
ATOM 1201 C CA . ASN A 1 160 ? 24.786 0.326 -9.264 1.00 37.78 160 ASN A CA 1
ATOM 1202 C C . ASN A 1 160 ? 24.981 1.236 -10.484 1.00 37.78 160 ASN A C 1
ATOM 1204 O O . ASN A 1 160 ? 24.854 0.803 -11.626 1.00 37.78 160 ASN A O 1
ATOM 1208 N N . SER A 1 161 ? 25.216 2.524 -10.246 1.00 32.56 161 SER A N 1
ATOM 1209 C CA . SER A 1 161 ? 25.883 3.388 -11.198 1.00 32.56 161 SER A CA 1
ATOM 1210 C C . SER A 1 161 ? 27.339 2.967 -11.143 1.00 32.56 161 SER A C 1
ATOM 1212 O O . SER A 1 161 ? 28.127 3.493 -10.361 1.00 32.56 161 SER A O 1
ATOM 1214 N N . SER A 1 162 ? 27.675 1.942 -11.920 1.00 32.09 162 SER A N 1
ATOM 1215 C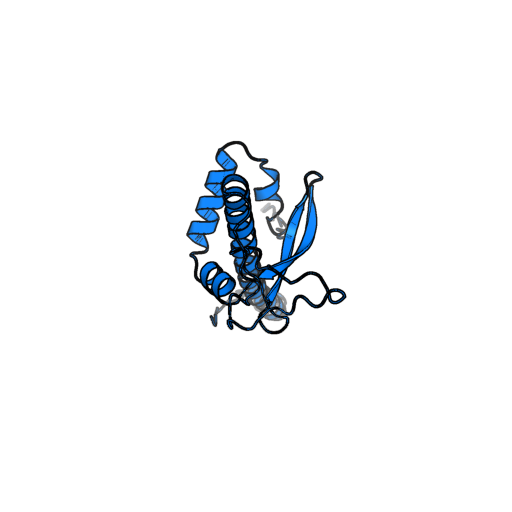 CA . SER A 1 162 ? 29.054 1.713 -12.311 1.00 32.09 162 SER A CA 1
ATOM 1216 C C . SER A 1 162 ? 29.486 2.971 -13.063 1.00 32.09 162 SER A C 1
ATOM 1218 O O . SER A 1 162 ? 29.149 3.142 -14.233 1.00 32.09 162 SER A O 1
ATOM 1220 N N . GLU A 1 163 ? 30.155 3.894 -12.377 1.00 31.22 163 GLU A N 1
ATOM 1221 C CA . GLU A 1 163 ? 30.918 4.954 -13.022 1.00 31.22 163 GLU A CA 1
ATOM 1222 C C . GLU A 1 163 ? 32.033 4.278 -13.826 1.00 31.22 163 GLU A C 1
ATOM 1224 O O . GLU A 1 163 ? 33.101 3.970 -13.308 1.00 31.22 163 GLU A O 1
ATOM 1229 N N . THR A 1 164 ? 31.785 3.980 -15.100 1.00 36.03 164 THR A N 1
ATOM 1230 C CA . THR A 1 164 ? 32.871 3.728 -16.049 1.00 36.03 164 THR A CA 1
ATOM 1231 C C . THR A 1 164 ? 33.344 5.075 -16.563 1.00 36.03 164 THR A C 1
ATOM 1233 O O . THR A 1 164 ? 32.842 5.603 -17.555 1.00 36.03 164 THR A O 1
ATOM 1236 N N . SER A 1 165 ? 34.294 5.649 -15.835 1.00 31.77 165 SER A N 1
ATOM 1237 C CA . SER A 1 165 ? 35.149 6.733 -16.292 1.00 31.77 165 SER A CA 1
ATOM 1238 C C . SER A 1 165 ? 36.041 6.214 -17.424 1.00 31.77 165 SER A C 1
ATOM 1240 O O . SER A 1 165 ? 36.945 5.411 -17.211 1.00 31.77 165 SER A O 1
ATOM 1242 N N . TYR A 1 166 ? 35.788 6.665 -18.653 1.00 37.81 166 TYR A N 1
ATOM 1243 C CA . TYR A 1 166 ? 36.729 6.489 -19.756 1.00 37.81 166 TYR A CA 1
ATOM 1244 C C . TYR A 1 166 ? 37.650 7.708 -19.797 1.00 37.81 166 TYR A C 1
ATOM 1246 O O . TYR A 1 166 ? 37.276 8.776 -20.281 1.00 37.81 166 TYR A O 1
ATOM 1254 N N . ASN A 1 167 ? 38.860 7.543 -19.258 1.00 37.12 167 ASN A N 1
ATOM 1255 C CA . ASN A 1 167 ? 39.980 8.436 -19.536 1.00 37.12 167 ASN A CA 1
ATOM 1256 C C . ASN A 1 167 ? 40.224 8.433 -21.049 1.00 37.12 167 ASN A C 1
ATOM 1258 O O . ASN A 1 167 ? 40.559 7.395 -21.616 1.00 37.12 167 ASN A O 1
ATOM 1262 N N . THR A 1 168 ? 40.059 9.584 -21.698 1.00 38.53 168 THR A N 1
ATOM 1263 C CA . THR A 1 168 ? 40.545 9.777 -23.066 1.00 38.53 168 THR A CA 1
ATOM 1264 C C . THR A 1 168 ? 41.915 10.422 -22.958 1.00 38.53 168 THR A C 1
ATOM 1266 O O . THR A 1 168 ? 42.028 11.584 -22.577 1.00 38.53 168 THR A O 1
ATOM 1269 N N . GLN A 1 169 ? 42.954 9.643 -23.243 1.00 35.84 169 GLN A N 1
ATOM 1270 C CA . GLN A 1 169 ? 44.281 10.162 -23.532 1.00 35.84 169 GLN A CA 1
ATOM 1271 C C . GLN A 1 169 ? 44.570 9.811 -24.990 1.00 35.84 169 GLN A C 1
ATOM 1273 O O . GLN A 1 169 ? 44.625 8.635 -25.352 1.00 35.84 169 GLN A O 1
ATOM 1278 N N . GLY A 1 170 ? 44.660 10.854 -25.807 1.00 35.53 170 GLY A N 1
ATOM 1279 C CA . GLY A 1 170 ? 44.976 10.844 -27.228 1.00 35.53 170 GLY A CA 1
ATOM 1280 C C . GLY A 1 170 ? 45.229 12.274 -27.654 1.00 35.53 170 GLY A C 1
ATOM 1281 O O . GLY A 1 170 ? 44.278 13.072 -27.513 1.00 35.53 170 GLY A O 1
#

Mean predicted aligned error: 12.25 Å

Organism: NCBI:txid129364

Sequence (170 aa):
MEMYATGIIDPVNDGLVRKMLPSVVANLFLGSLDYAYCGQMRKLSFILEKRYKESKTRGAPNKSSTCVTCTSPVSGRRLAKPSSTCKLCFGFLCSACKIVRKLSFVDPDLQMTQRKVTFCTACISEVTSMSAIDIARAKLSDVQQGVNFSGALGYASSSNSSETSYNTQG